Protein AF-A0A833J406-F1 (afdb_monomer_lite)

pLDDT: mean 79.07, std 17.24, range [37.91, 96.94]

Foldseek 3Di:
DDDDPDLQLPPPCSLVVLLVLLVVQLPDLDCSLVVNLVVCVVCVVSHDPVSLVVSLVVLVVSLVVCVVVPPCVPDPRPVVSSVSSVVSNVCSVVDDDPDPVVVVVVVVD

Radius of gyration: 16.79 Å; chains: 1; bounding box: 56×33×38 Å

Secondary structure (DSSP, 8-state):
--------TTSTTHHHHHHHHHHHHHT-SSSHHHHHHHHHHHHGGGS-HHHHHHHHHHHHHHHHHHHHH---TTSTTHHHHHHHHHHHHHHHHH-----HHHHHHTT--

Structure (mmCIF, N/CA/C/O backbone):
data_AF-A0A833J406-F1
#
_entry.id   AF-A0A833J406-F1
#
loop_
_atom_site.group_PDB
_atom_site.id
_atom_site.type_symbol
_atom_site.label_atom_id
_atom_site.label_alt_id
_atom_site.label_comp_id
_atom_site.label_asym_id
_atom_site.label_entity_id
_atom_site.label_seq_id
_atom_site.pdbx_PDB_ins_code
_atom_site.Cartn_x
_atom_site.Cartn_y
_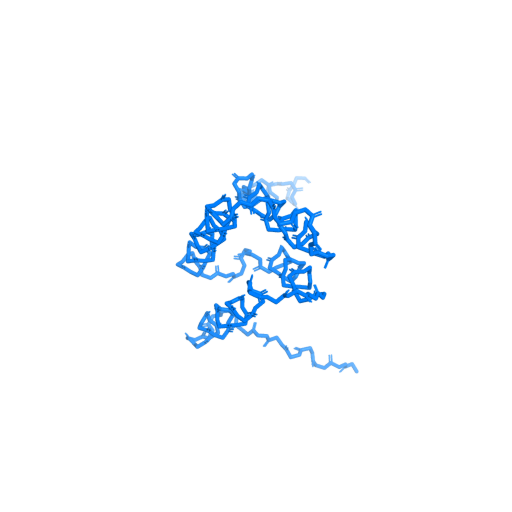atom_site.Cartn_z
_atom_site.occupancy
_atom_site.B_iso_or_equiv
_atom_site.auth_seq_id
_atom_site.auth_comp_id
_atom_site.auth_asym_id
_atom_site.auth_atom_id
_atom_site.pdbx_PDB_model_num
ATOM 1 N N . MET A 1 1 ? -12.327 -24.682 15.047 1.00 37.91 1 MET A N 1
ATOM 2 C CA . MET A 1 1 ? -12.518 -23.396 14.347 1.00 37.91 1 MET A CA 1
ATOM 3 C C . MET A 1 1 ? -11.355 -22.512 14.749 1.00 37.91 1 MET A C 1
ATOM 5 O O . MET A 1 1 ? -11.201 -22.284 15.940 1.00 37.91 1 MET A O 1
ATOM 9 N N . ALA A 1 2 ? -10.459 -22.178 13.821 1.00 40.06 2 ALA A N 1
ATOM 10 C CA . ALA A 1 2 ? -9.263 -21.407 14.148 1.00 40.06 2 ALA A CA 1
ATOM 11 C C . ALA A 1 2 ? -9.665 -19.965 14.472 1.00 40.06 2 ALA A C 1
ATOM 13 O O . ALA A 1 2 ? -10.299 -19.304 13.655 1.00 40.06 2 ALA A O 1
ATOM 14 N N . GLU A 1 3 ? -9.322 -19.512 15.673 1.00 44.88 3 GLU A N 1
ATOM 15 C CA . GLU A 1 3 ? -9.432 -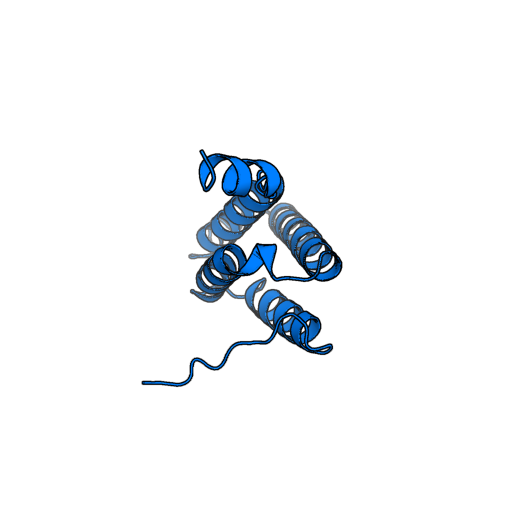18.120 16.089 1.00 44.88 3 GLU A CA 1
ATOM 16 C C . GLU A 1 3 ? -8.538 -17.282 15.170 1.00 44.88 3 GLU A C 1
ATOM 18 O O . GLU A 1 3 ? -7.308 -17.396 15.168 1.00 44.88 3 GLU A O 1
ATOM 23 N N . GLN A 1 4 ? -9.176 -16.522 14.290 1.00 53.34 4 GLN A N 1
ATOM 24 C CA . GLN A 1 4 ? -8.505 -15.694 13.307 1.00 53.34 4 GLN A CA 1
ATOM 25 C C . GLN A 1 4 ? -7.840 -14.551 14.080 1.00 53.34 4 GLN A C 1
ATOM 27 O O . GLN A 1 4 ? -8.512 -13.703 14.657 1.00 53.34 4 GLN A O 1
ATOM 32 N N . ARG A 1 5 ? -6.508 -14.585 14.186 1.00 49.69 5 ARG A N 1
ATOM 33 C CA . ARG A 1 5 ? -5.728 -13.548 14.872 1.00 49.69 5 ARG A CA 1
ATOM 34 C C . ARG A 1 5 ? -5.789 -12.267 14.046 1.00 49.69 5 ARG A C 1
ATOM 36 O O . ARG A 1 5 ? -4.986 -12.073 13.137 1.00 49.69 5 ARG A O 1
ATOM 43 N N . PHE A 1 6 ? -6.784 -11.436 14.331 1.00 58.12 6 PHE A N 1
ATOM 44 C CA . PHE A 1 6 ? -6.938 -10.130 13.714 1.00 58.12 6 PHE A CA 1
ATOM 45 C C . PHE A 1 6 ? -5.866 -9.185 14.253 1.00 58.12 6 PHE A C 1
ATOM 47 O O . PHE A 1 6 ? -5.655 -9.074 15.459 1.00 58.12 6 PHE A O 1
ATOM 54 N N . ILE A 1 7 ? -5.192 -8.492 13.341 1.00 58.34 7 ILE A N 1
ATOM 55 C CA . ILE A 1 7 ? -4.566 -7.219 13.672 1.00 58.34 7 ILE A CA 1
ATOM 56 C C . ILE A 1 7 ? -5.733 -6.281 13.995 1.00 58.34 7 ILE A C 1
ATOM 58 O O . ILE A 1 7 ? -6.508 -5.971 13.095 1.00 58.34 7 ILE A O 1
ATOM 62 N N . ASP A 1 8 ? -5.909 -5.910 15.266 1.00 64.50 8 ASP A N 1
ATOM 63 C CA . ASP A 1 8 ? -6.960 -4.975 15.673 1.00 64.50 8 ASP A CA 1
ATOM 64 C C . ASP A 1 8 ? -6.571 -3.567 15.198 1.00 64.50 8 ASP A C 1
ATOM 66 O O . ASP A 1 8 ? -5.658 -2.970 15.779 1.00 64.50 8 ASP A O 1
ATOM 70 N N . PRO A 1 9 ? -7.226 -3.019 14.160 1.00 55.62 9 PRO A N 1
ATOM 71 C CA . PRO A 1 9 ? -6.897 -1.704 13.618 1.00 55.62 9 PRO A CA 1
ATOM 72 C C . PRO A 1 9 ? -7.099 -0.564 14.628 1.00 55.62 9 PR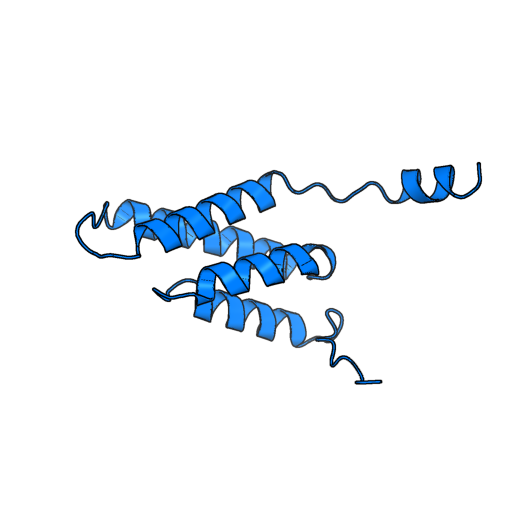O A C 1
ATOM 74 O O . PRO A 1 9 ? -6.591 0.532 14.406 1.00 55.62 9 PRO A O 1
ATOM 77 N N . LEU A 1 10 ? -7.813 -0.810 15.732 1.00 53.38 10 LEU A N 1
ATOM 78 C CA . LEU A 1 10 ? -8.072 0.159 16.795 1.00 53.38 10 LEU A CA 1
ATOM 79 C C . LEU A 1 10 ? -7.000 0.139 17.896 1.00 53.38 10 LEU A C 1
ATOM 81 O O . LEU A 1 10 ? -6.952 1.052 18.724 1.00 53.38 10 LEU A O 1
ATOM 85 N N . CYS A 1 11 ? -6.122 -0.868 17.918 1.00 65.50 11 CYS A N 1
ATOM 86 C CA . CYS A 1 11 ? -5.011 -0.912 18.860 1.00 65.50 11 CYS A CA 1
ATOM 87 C C . CYS A 1 11 ? -3.945 0.123 18.465 1.00 65.50 11 CYS A C 1
ATOM 89 O O . CYS A 1 11 ? -3.541 0.209 17.305 1.00 65.50 11 CYS A O 1
ATOM 91 N N . ARG A 1 12 ? -3.470 0.910 19.441 1.00 61.34 12 ARG A N 1
ATOM 92 C CA . ARG A 1 12 ? -2.609 2.093 19.231 1.00 61.34 12 ARG A CA 1
ATOM 93 C C . ARG A 1 12 ? -1.366 1.820 18.375 1.00 61.34 12 ARG A C 1
ATOM 95 O O . ARG A 1 12 ? -0.935 2.698 17.633 1.00 61.34 12 ARG A O 1
ATOM 102 N N . ASP A 1 13 ? -0.821 0.611 18.465 1.00 67.94 13 ASP A N 1
ATOM 103 C CA . ASP A 1 13 ? 0.442 0.239 17.823 1.00 67.94 13 ASP A CA 1
ATOM 104 C C . ASP A 1 13 ? 0.241 -0.436 16.455 1.00 67.94 13 ASP A C 1
ATOM 106 O O . ASP A 1 13 ? 1.191 -0.623 15.692 1.00 67.94 13 ASP A O 1
ATOM 110 N N . THR A 1 14 ? -1.003 -0.765 16.100 1.00 78.25 14 THR A N 1
ATOM 111 C CA . THR A 1 14 ? -1.342 -1.447 14.850 1.00 78.25 14 THR A CA 1
ATOM 112 C C . THR A 1 14 ? -0.989 -0.618 13.620 1.00 78.25 14 THR A C 1
ATOM 114 O O . THR A 1 14 ? -0.375 -1.141 12.688 1.00 78.25 14 THR A O 1
ATOM 117 N N . GLY A 1 15 ? -1.317 0.677 13.624 1.00 81.31 15 GLY A N 1
ATOM 118 C CA . GLY A 1 15 ? -0.986 1.581 12.520 1.00 81.31 15 GLY A CA 1
ATOM 119 C C . GLY A 1 15 ? 0.517 1.628 12.247 1.00 81.31 15 GLY A C 1
ATOM 120 O O . GLY A 1 15 ? 0.959 1.487 11.106 1.00 81.31 15 GLY A O 1
ATOM 121 N N . PHE A 1 16 ? 1.323 1.687 13.314 1.00 86.88 16 PHE A N 1
ATOM 122 C CA . PHE A 1 16 ? 2.780 1.640 13.208 1.00 86.88 16 PHE A CA 1
ATOM 123 C C . PHE A 1 16 ? 3.268 0.334 12.572 1.00 86.88 16 PHE A C 1
ATOM 125 O O . PHE A 1 16 ? 4.086 0.375 11.653 1.00 86.88 16 PHE A O 1
ATOM 132 N N . MET A 1 17 ? 2.754 -0.816 13.017 1.00 89.94 17 MET A N 1
ATOM 133 C CA . MET A 1 17 ? 3.150 -2.118 12.470 1.00 89.94 17 MET A CA 1
ATOM 134 C C . MET A 1 17 ? 2.794 -2.257 10.987 1.00 89.94 17 MET A C 1
ATOM 136 O O . MET A 1 17 ? 3.590 -2.784 10.210 1.00 89.94 17 MET A O 1
ATOM 140 N N . ILE A 1 18 ? 1.635 -1.740 10.578 1.00 91.06 18 ILE A N 1
ATOM 141 C CA . ILE A 1 18 ? 1.191 -1.756 9.180 1.00 91.06 18 ILE A CA 1
ATOM 142 C C . ILE A 1 18 ? 2.082 -0.855 8.325 1.00 91.06 18 ILE A C 1
ATOM 144 O O . ILE A 1 18 ? 2.574 -1.296 7.287 1.00 91.06 18 ILE A O 1
ATOM 148 N N . VAL A 1 19 ? 2.353 0.375 8.769 1.00 92.94 19 VAL A N 1
ATOM 149 C CA . VAL A 1 19 ? 3.245 1.302 8.053 1.00 92.94 19 VAL A CA 1
ATOM 150 C C . VAL A 1 19 ? 4.670 0.744 7.973 1.00 92.94 19 VAL A C 1
ATOM 152 O O . VAL A 1 19 ? 5.314 0.854 6.931 1.00 92.94 19 VAL A O 1
ATOM 155 N N . ALA A 1 20 ? 5.167 0.097 9.029 1.00 92.75 20 ALA A N 1
ATOM 156 C CA . ALA A 1 20 ? 6.475 -0.553 9.023 1.00 92.75 20 ALA A CA 1
ATOM 157 C C . ALA A 1 20 ? 6.536 -1.716 8.017 1.00 92.75 20 ALA A C 1
ATOM 159 O O . ALA A 1 20 ? 7.479 -1.797 7.228 1.00 92.75 20 ALA A O 1
ATOM 160 N N . ALA A 1 21 ? 5.518 -2.582 7.995 1.00 93.38 21 ALA A N 1
ATOM 161 C CA . ALA A 1 21 ? 5.419 -3.675 7.029 1.00 93.38 21 ALA A CA 1
ATOM 162 C C . ALA A 1 21 ? 5.306 -3.158 5.585 1.00 93.38 21 ALA A C 1
ATOM 164 O O . ALA A 1 21 ? 5.967 -3.678 4.687 1.00 93.38 21 ALA A O 1
ATOM 165 N N . PHE A 1 22 ? 4.527 -2.098 5.365 1.00 95.62 22 PHE A N 1
ATOM 166 C CA . PHE A 1 22 ? 4.431 -1.415 4.078 1.00 95.62 22 PHE A CA 1
ATOM 167 C C . PHE A 1 22 ? 5.795 -0.879 3.613 1.00 95.62 22 PHE A C 1
ATOM 169 O O . PHE A 1 22 ? 6.238 -1.206 2.512 1.00 95.62 22 PHE A O 1
ATOM 176 N N . ARG A 1 23 ? 6.512 -0.138 4.467 1.00 95.00 23 ARG A N 1
ATOM 177 C CA . ARG A 1 23 ? 7.852 0.392 4.154 1.00 95.00 23 ARG A CA 1
ATOM 178 C C . ARG A 1 23 ? 8.868 -0.707 3.879 1.00 95.00 23 ARG A C 1
ATOM 180 O O . ARG A 1 23 ? 9.737 -0.539 3.031 1.00 95.00 23 ARG A O 1
ATOM 187 N N . TYR A 1 24 ? 8.752 -1.843 4.560 1.00 92.88 24 TYR A N 1
ATOM 188 C CA . TYR A 1 24 ? 9.556 -3.015 4.236 1.00 92.88 24 TYR A CA 1
ATOM 189 C C . TYR A 1 24 ? 9.283 -3.520 2.810 1.00 92.88 24 TYR A C 1
ATOM 191 O O . TYR A 1 24 ? 10.219 -3.926 2.127 1.00 92.88 24 TYR A O 1
ATOM 199 N N . CYS A 1 25 ? 8.033 -3.485 2.341 1.00 94.31 25 CYS A N 1
ATOM 200 C CA . CYS A 1 25 ? 7.661 -3.967 1.009 1.00 94.31 25 CYS A CA 1
ATOM 201 C C . CYS A 1 25 ? 8.062 -3.009 -0.121 1.00 94.31 25 CYS A C 1
ATOM 203 O O . CYS A 1 25 ? 8.367 -3.479 -1.213 1.00 94.31 25 CYS A O 1
ATOM 205 N N . ILE A 1 26 ? 8.085 -1.694 0.126 1.00 88.94 26 ILE A N 1
ATOM 206 C CA . ILE A 1 26 ? 8.260 -0.672 -0.922 1.00 88.94 26 ILE A CA 1
ATOM 207 C C . ILE A 1 26 ? 9.583 -0.802 -1.699 1.00 88.94 26 ILE A C 1
ATOM 209 O O . ILE A 1 26 ? 9.622 -0.538 -2.889 1.00 88.94 26 ILE A O 1
ATOM 213 N N . GLY A 1 27 ? 10.657 -1.273 -1.059 1.00 79.81 27 GLY A N 1
ATOM 214 C CA . GLY A 1 27 ? 11.988 -1.402 -1.671 1.00 79.81 27 GLY A CA 1
ATOM 215 C C . GLY A 1 27 ? 12.394 -2.832 -2.041 1.00 79.81 27 GLY A C 1
ATOM 216 O O . GLY A 1 27 ? 13.587 -3.114 -2.151 1.00 79.81 27 GLY A O 1
ATOM 217 N N . ARG A 1 28 ? 11.448 -3.776 -2.125 1.00 80.69 28 ARG A N 1
ATOM 218 C CA . ARG A 1 28 ? 11.755 -5.206 -2.299 1.00 80.69 28 ARG A CA 1
ATOM 219 C C . ARG A 1 28 ? 11.384 -5.708 -3.689 1.00 80.69 28 ARG A C 1
ATOM 221 O O . ARG A 1 28 ? 10.208 -5.905 -3.962 1.00 80.69 28 ARG A O 1
ATOM 228 N N . HIS A 1 29 ? 12.395 -6.084 -4.471 1.00 76.31 29 HIS A N 1
ATOM 229 C CA . HIS A 1 29 ? 12.230 -6.764 -5.762 1.00 76.31 29 HIS A CA 1
ATOM 230 C C . HIS A 1 29 ? 11.853 -8.238 -5.601 1.00 76.31 29 HIS A C 1
ATOM 232 O O . HIS A 1 29 ? 12.709 -9.122 -5.621 1.00 76.31 29 HIS A O 1
ATOM 238 N N . SER A 1 30 ? 10.575 -8.504 -5.321 1.00 81.31 30 SER A N 1
ATOM 239 C CA . SER A 1 30 ? 10.050 -9.845 -5.025 1.00 81.31 30 SER A CA 1
ATOM 240 C C . SER A 1 30 ? 8.513 -9.878 -5.101 1.00 81.31 30 SER A C 1
ATOM 242 O O . SER A 1 30 ? 7.888 -8.967 -5.619 1.00 81.31 30 SER A O 1
ATOM 244 N N . TYR A 1 31 ? 7.870 -10.902 -4.530 1.00 85.94 31 TYR A N 1
ATOM 245 C CA . TYR A 1 31 ? 6.408 -10.967 -4.391 1.00 85.94 31 TYR A CA 1
ATOM 24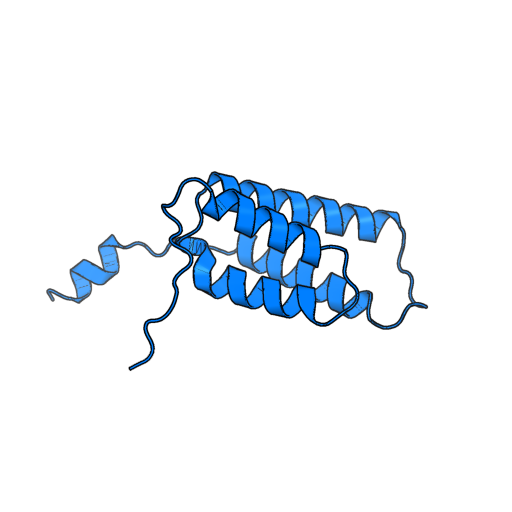6 C C . TYR A 1 31 ? 5.836 -10.038 -3.295 1.00 85.94 31 TYR A C 1
ATOM 248 O O . TYR A 1 31 ? 4.616 -9.907 -3.174 1.00 85.94 31 TYR A O 1
ATOM 256 N N . ALA A 1 32 ? 6.689 -9.410 -2.472 1.00 91.25 32 ALA A N 1
ATOM 257 C CA . ALA A 1 32 ? 6.264 -8.609 -1.321 1.00 91.25 32 ALA A CA 1
ATOM 258 C C . ALA A 1 32 ? 5.364 -7.402 -1.678 1.00 91.25 32 ALA A C 1
ATOM 260 O O . ALA A 1 32 ? 4.351 -7.231 -0.995 1.00 91.25 32 ALA A O 1
ATOM 261 N N . PRO A 1 33 ? 5.633 -6.608 -2.738 1.00 92.75 33 PRO A N 1
ATOM 262 C CA . PRO A 1 33 ? 4.748 -5.514 -3.149 1.00 92.75 33 PRO A CA 1
ATOM 263 C C . PRO A 1 33 ? 3.328 -5.978 -3.481 1.00 92.75 33 PRO A C 1
ATOM 265 O O . PRO A 1 33 ? 2.361 -5.368 -3.028 1.00 92.75 33 PRO A O 1
ATOM 268 N N . SER A 1 34 ? 3.195 -7.089 -4.214 1.00 91.94 34 SER A N 1
ATOM 269 C CA . SER A 1 34 ? 1.886 -7.641 -4.590 1.00 91.94 34 SER A CA 1
ATOM 270 C C . SER A 1 34 ? 1.095 -8.077 -3.357 1.00 91.94 34 SER A C 1
ATOM 272 O O . SER A 1 34 ? -0.040 -7.643 -3.170 1.00 91.94 34 SER A O 1
ATOM 274 N N . LEU A 1 35 ? 1.729 -8.843 -2.460 1.00 93.50 35 LEU A N 1
ATOM 275 C CA . LEU A 1 35 ? 1.110 -9.287 -1.208 1.00 93.50 35 LEU A CA 1
ATOM 276 C C . LEU A 1 35 ? 0.668 -8.104 -0.332 1.00 93.50 35 LEU A C 1
ATOM 278 O O . LEU A 1 35 ? -0.421 -8.120 0.241 1.00 93.50 35 LEU A O 1
ATOM 282 N N . CYS A 1 36 ? 1.511 -7.074 -0.237 1.00 95.00 36 CYS A N 1
ATOM 283 C CA . CYS A 1 36 ? 1.210 -5.862 0.513 1.00 95.00 36 CYS A CA 1
ATOM 284 C C . CYS A 1 36 ? 0.008 -5.123 -0.082 1.00 95.00 36 CYS A C 1
ATOM 286 O O . CYS A 1 36 ? -0.919 -4.785 0.651 1.00 95.00 36 CYS A O 1
ATOM 288 N N . CYS A 1 37 ? -0.017 -4.923 -1.402 1.00 95.44 37 CYS A N 1
ATOM 289 C CA . CYS A 1 37 ? -1.124 -4.255 -2.082 1.00 95.44 37 CYS A CA 1
ATOM 290 C C . CYS A 1 37 ? -2.446 -5.004 -1.891 1.00 95.44 37 CYS A C 1
ATOM 292 O O . CYS A 1 37 ? -3.459 -4.379 -1.585 1.00 95.44 37 CYS A O 1
ATOM 294 N N . ASP A 1 38 ? -2.448 -6.330 -2.021 1.00 94.69 38 ASP A N 1
ATOM 295 C CA . ASP A 1 38 ? -3.659 -7.135 -1.841 1.00 94.69 38 ASP A CA 1
ATOM 296 C C . ASP A 1 38 ? -4.183 -7.056 -0.405 1.00 94.69 38 ASP A C 1
ATOM 298 O O . ASP A 1 38 ? -5.380 -6.845 -0.185 1.00 94.69 38 ASP A O 1
ATOM 302 N N . TRP A 1 39 ? -3.284 -7.133 0.582 1.00 93.50 39 TRP A N 1
ATOM 303 C CA . TRP A 1 39 ? -3.661 -6.962 1.982 1.00 93.50 39 TRP A CA 1
ATOM 304 C C . TRP A 1 39 ? -4.217 -5.560 2.248 1.00 93.50 39 TRP A C 1
ATOM 306 O O . TRP A 1 39 ? -5.281 -5.428 2.856 1.00 93.50 39 TRP A O 1
ATOM 316 N N . LEU A 1 40 ? -3.544 -4.517 1.752 1.00 94.00 40 LEU A N 1
ATOM 317 C CA . LEU A 1 40 ? -3.977 -3.132 1.916 1.00 94.00 40 LEU A CA 1
ATOM 318 C C . LEU A 1 40 ? -5.349 -2.898 1.287 1.00 94.00 40 LEU A C 1
ATOM 320 O O . LEU A 1 40 ? -6.196 -2.315 1.951 1.00 94.00 40 LEU A O 1
ATOM 324 N N . ARG A 1 41 ? -5.621 -3.393 0.072 1.00 94.19 41 ARG A N 1
ATOM 325 C CA . ARG A 1 41 ? -6.948 -3.265 -0.563 1.00 94.19 41 ARG A CA 1
ATOM 326 C C . ARG A 1 41 ? -8.053 -3.911 0.270 1.00 94.19 41 ARG A C 1
ATOM 328 O O . ARG A 1 41 ? -9.118 -3.317 0.421 1.00 94.19 41 ARG A O 1
ATOM 335 N N . GLY A 1 42 ? -7.794 -5.088 0.842 1.00 91.12 42 GLY A N 1
ATOM 336 C CA . GLY A 1 42 ? -8.759 -5.797 1.688 1.00 91.12 42 GLY A CA 1
ATOM 337 C C . GLY A 1 42 ? -9.066 -5.097 3.017 1.00 91.12 42 GLY A C 1
ATOM 338 O O . GLY A 1 42 ? -10.164 -5.249 3.545 1.00 91.12 42 GLY A O 1
ATOM 339 N N . HIS A 1 43 ? -8.126 -4.305 3.544 1.00 90.19 43 HIS A N 1
ATOM 340 C CA . HIS A 1 43 ? -8.220 -3.712 4.886 1.00 90.19 43 HIS A CA 1
ATOM 341 C C . HIS A 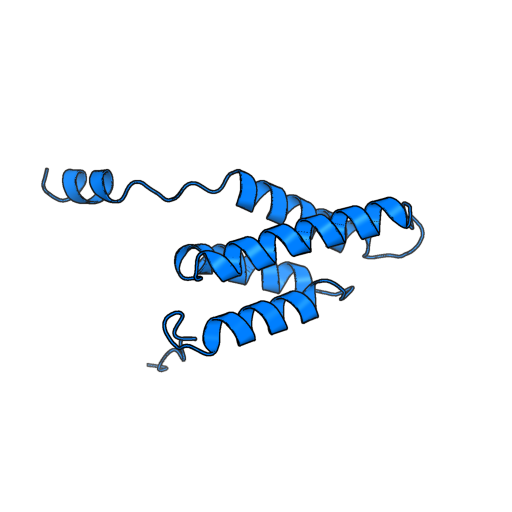1 43 ? -8.225 -2.178 4.889 1.00 90.19 43 HIS A C 1
ATOM 343 O O . HIS A 1 43 ? -8.306 -1.574 5.954 1.00 90.19 43 HIS A O 1
ATOM 349 N N . TRP A 1 44 ? -8.178 -1.525 3.726 1.00 90.75 44 TRP A N 1
ATOM 350 C CA . TRP A 1 44 ? -7.967 -0.078 3.596 1.00 90.75 44 TRP A CA 1
ATOM 351 C C . TRP A 1 44 ? -8.932 0.762 4.438 1.00 90.75 44 TRP A C 1
ATOM 353 O O . TRP A 1 44 ? -8.528 1.721 5.096 1.00 90.75 44 TRP A O 1
ATOM 363 N N . ARG A 1 45 ? -10.210 0.364 4.474 1.00 87.56 45 ARG A N 1
ATOM 364 C CA . ARG A 1 45 ? -11.264 1.033 5.260 1.00 87.56 45 ARG A CA 1
ATOM 365 C C . ARG A 1 45 ? -11.022 0.985 6.762 1.00 87.56 45 ARG A C 1
ATOM 367 O O . ARG A 1 45 ? -11.441 1.893 7.467 1.00 87.56 45 ARG A O 1
ATOM 374 N N . LEU A 1 46 ? -10.372 -0.074 7.231 1.00 84.25 46 LEU A N 1
ATOM 375 C CA . LEU A 1 46 ? -10.107 -0.306 8.643 1.00 84.25 46 LEU A CA 1
ATOM 376 C C . LEU A 1 46 ? -8.906 0.503 9.136 1.00 84.25 46 LEU A C 1
ATOM 378 O O . LEU A 1 46 ? -8.801 0.763 10.327 1.00 84.25 46 LEU A O 1
ATOM 382 N N . LEU A 1 47 ? -8.006 0.905 8.236 1.00 85.38 47 LEU A N 1
ATOM 383 C CA . LEU A 1 47 ? -6.841 1.707 8.595 1.00 85.38 47 LEU A CA 1
ATOM 384 C C . LEU A 1 47 ? -7.259 3.092 9.088 1.00 85.38 47 LEU A C 1
ATOM 386 O O . LEU A 1 47 ? -8.211 3.684 8.577 1.00 85.38 47 LEU A O 1
ATOM 390 N N . ALA A 1 48 ? -6.501 3.653 10.027 1.00 85.44 48 ALA A N 1
ATOM 391 C CA . ALA A 1 48 ? -6.680 5.045 10.399 1.00 85.44 48 ALA A CA 1
ATOM 392 C C . ALA A 1 48 ? -6.389 5.957 9.197 1.00 85.44 48 ALA A C 1
ATOM 394 O O . ALA A 1 48 ? -5.494 5.703 8.386 1.00 85.44 48 ALA A O 1
ATOM 395 N N . GLU A 1 49 ? -7.114 7.070 9.105 1.00 86.94 49 GLU A N 1
ATOM 396 C CA . GLU A 1 49 ? -6.953 8.033 8.012 1.00 86.94 49 GLU A CA 1
ATOM 397 C C . GLU A 1 49 ? -5.511 8.558 7.901 1.00 86.94 49 GLU A C 1
ATOM 399 O O . GLU A 1 49 ? -4.984 8.744 6.804 1.00 86.94 49 GLU A O 1
ATOM 404 N N . GLN A 1 50 ? -4.835 8.747 9.036 1.00 87.50 50 GLN A N 1
ATOM 405 C CA . GLN A 1 50 ? -3.435 9.165 9.064 1.00 87.50 50 GLN A CA 1
ATOM 406 C C . GLN A 1 50 ? -2.491 8.123 8.442 1.00 87.50 50 GLN A C 1
ATOM 408 O O . GLN A 1 50 ? -1.553 8.498 7.730 1.00 87.50 50 GLN A O 1
ATOM 413 N N . ASP A 1 51 ? -2.743 6.834 8.664 1.00 90.94 51 ASP A N 1
ATOM 414 C CA . ASP A 1 51 ? -1.928 5.754 8.103 1.00 90.94 51 ASP A CA 1
ATOM 415 C C . ASP A 1 51 ? -2.162 5.637 6.599 1.00 90.94 51 ASP A C 1
ATOM 417 O O . ASP A 1 51 ? -1.198 5.591 5.835 1.00 90.94 51 ASP A O 1
ATOM 421 N N . ARG A 1 52 ? -3.424 5.717 6.148 1.00 93.31 52 ARG A N 1
ATOM 422 C CA . ARG A 1 52 ? -3.760 5.778 4.714 1.00 93.31 52 ARG A CA 1
ATOM 423 C C . ARG A 1 52 ? -3.050 6.928 4.010 1.00 93.31 52 ARG A C 1
ATOM 425 O O . ARG A 1 52 ? -2.445 6.723 2.959 1.00 93.31 52 ARG A O 1
ATOM 432 N N . ARG A 1 53 ? -3.077 8.131 4.599 1.00 93.06 53 ARG A N 1
ATOM 433 C CA . ARG A 1 53 ? -2.370 9.310 4.065 1.00 93.06 53 ARG A CA 1
ATOM 434 C C . ARG A 1 53 ? -0.865 9.095 4.000 1.00 93.06 53 ARG A C 1
ATOM 436 O O . ARG A 1 53 ? -0.241 9.483 3.015 1.00 93.06 53 ARG A O 1
ATOM 443 N N . THR A 1 54 ? -0.290 8.486 5.035 1.00 94.56 54 THR A N 1
ATOM 444 C CA . THR A 1 54 ? 1.145 8.183 5.093 1.00 94.56 54 THR A CA 1
ATOM 445 C C . THR A 1 54 ? 1.537 7.213 3.983 1.00 94.56 54 THR A C 1
ATOM 447 O O . THR A 1 54 ? 2.449 7.518 3.218 1.00 94.56 54 THR A O 1
ATOM 450 N N . ILE A 1 55 ? 0.804 6.106 3.845 1.00 95.69 55 ILE A N 1
ATOM 451 C CA . ILE A 1 55 ? 1.027 5.092 2.810 1.00 95.69 55 ILE A CA 1
ATOM 452 C C . ILE A 1 55 ? 0.884 5.706 1.414 1.00 95.69 55 ILE A C 1
ATOM 454 O O . ILE A 1 55 ? 1.786 5.573 0.595 1.00 95.69 55 ILE A O 1
ATOM 458 N N . HIS A 1 56 ? -0.206 6.435 1.151 1.00 96.00 56 HIS A N 1
ATOM 459 C CA . HIS A 1 56 ? -0.447 7.058 -0.153 1.00 96.00 56 HIS A 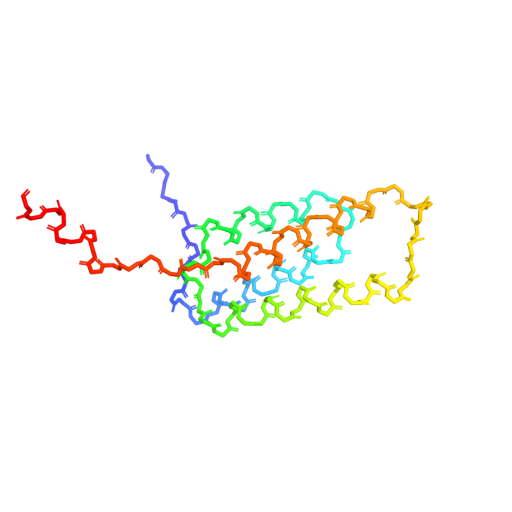CA 1
ATOM 460 C C . HIS A 1 56 ? 0.678 8.022 -0.551 1.00 96.00 56 HIS A C 1
ATOM 462 O O . HIS A 1 56 ? 1.193 7.957 -1.666 1.00 96.00 56 HIS A O 1
ATOM 468 N N . ARG A 1 57 ? 1.103 8.883 0.381 1.00 96.25 57 ARG A N 1
ATOM 469 C CA . ARG A 1 57 ? 2.209 9.818 0.156 1.00 96.25 57 ARG A CA 1
ATOM 470 C C . ARG A 1 57 ? 3.516 9.088 -0.156 1.00 96.25 57 ARG A C 1
ATOM 472 O O . ARG A 1 57 ? 4.234 9.502 -1.058 1.00 96.25 57 ARG A O 1
ATOM 479 N N . GLU A 1 58 ? 3.836 8.035 0.590 1.00 96.94 58 GLU A N 1
ATOM 480 C CA . GLU A 1 58 ? 5.088 7.291 0.413 1.00 96.94 58 GLU A CA 1
ATOM 481 C C . GLU A 1 58 ? 5.109 6.462 -0.875 1.00 96.94 58 GLU A C 1
ATOM 483 O O . GLU A 1 58 ? 6.161 6.378 -1.503 1.00 96.94 58 GLU A O 1
ATOM 488 N N . ILE A 1 59 ? 3.962 5.939 -1.328 1.00 96.00 59 ILE A N 1
ATOM 489 C CA . ILE A 1 59 ? 3.840 5.342 -2.669 1.00 96.00 59 ILE A CA 1
ATOM 490 C C . ILE A 1 59 ? 4.187 6.381 -3.741 1.00 96.00 59 ILE A C 1
ATOM 492 O O . ILE A 1 59 ? 4.998 6.096 -4.618 1.00 96.00 59 ILE A O 1
ATOM 496 N N . GLY A 1 60 ? 3.628 7.594 -3.652 1.00 94.69 60 GLY A N 1
ATOM 497 C CA . GLY A 1 60 ? 3.938 8.674 -4.596 1.00 94.69 60 GLY A CA 1
ATOM 498 C C . GLY A 1 60 ? 5.427 9.029 -4.615 1.00 94.69 60 GLY A C 1
ATOM 499 O O . GLY A 1 60 ? 6.039 9.056 -5.676 1.00 94.69 60 GLY A O 1
ATOM 500 N N . MET A 1 61 ? 6.035 9.204 -3.437 1.00 94.56 61 MET A N 1
ATOM 501 C CA . MET A 1 61 ? 7.476 9.471 -3.317 1.00 94.56 61 MET A CA 1
ATOM 502 C C . MET A 1 61 ? 8.329 8.355 -3.931 1.00 94.56 61 MET A C 1
ATOM 504 O O . MET A 1 61 ? 9.305 8.643 -4.618 1.00 94.56 61 MET A O 1
ATOM 508 N N . HIS A 1 62 ? 7.953 7.093 -3.714 1.00 92.56 62 HIS A N 1
ATOM 509 C CA . HIS A 1 62 ? 8.663 5.950 -4.277 1.00 92.56 62 HIS A CA 1
ATOM 510 C C . HIS A 1 62 ? 8.562 5.895 -5.803 1.00 92.56 62 HIS A C 1
ATOM 512 O O . HIS A 1 62 ? 9.568 5.671 -6.470 1.00 92.56 62 HIS A O 1
ATOM 518 N N . LEU A 1 63 ? 7.378 6.145 -6.367 1.00 91.00 63 LEU A N 1
ATOM 519 C CA . LEU A 1 63 ? 7.203 6.235 -7.817 1.00 91.00 63 LEU A CA 1
ATOM 520 C C . LEU A 1 63 ? 8.023 7.393 -8.402 1.00 91.00 63 LEU A C 1
ATOM 522 O O . LEU A 1 63 ? 8.707 7.207 -9.404 1.00 91.00 63 LEU A O 1
ATOM 526 N N . ASP A 1 64 ? 8.041 8.558 -7.750 1.00 91.25 64 ASP A N 1
ATOM 527 C CA . ASP A 1 64 ? 8.884 9.688 -8.158 1.00 91.25 64 ASP A CA 1
ATOM 528 C C . ASP A 1 64 ? 10.384 9.358 -8.090 1.00 91.25 64 ASP A C 1
ATOM 530 O O . ASP A 1 64 ? 11.154 9.784 -8.954 1.00 91.25 64 ASP A O 1
ATOM 534 N N . ASP A 1 65 ? 10.817 8.610 -7.069 1.00 88.69 65 ASP A N 1
ATOM 535 C CA . ASP A 1 65 ? 12.192 8.114 -6.949 1.00 88.69 65 ASP A CA 1
ATOM 536 C C . ASP A 1 65 ? 12.538 7.149 -8.090 1.00 88.69 65 ASP A C 1
ATOM 538 O O . ASP A 1 65 ? 13.599 7.296 -8.700 1.00 88.69 65 ASP A O 1
ATOM 542 N N . LEU A 1 66 ? 11.645 6.205 -8.410 1.00 83.38 66 LEU A N 1
ATOM 543 C CA . LEU A 1 66 ? 11.807 5.275 -9.530 1.00 83.38 66 LEU A CA 1
ATOM 544 C C . LEU A 1 66 ? 11.890 6.022 -10.867 1.00 83.38 66 LEU A C 1
ATOM 546 O O . LEU A 1 66 ? 12.778 5.743 -11.668 1.00 83.38 66 LEU A O 1
ATOM 550 N N . HIS A 1 67 ? 11.033 7.023 -11.090 1.00 82.88 67 HIS A N 1
ATOM 551 C CA . HIS A 1 67 ? 11.085 7.858 -12.292 1.00 82.88 67 HIS A CA 1
ATOM 552 C C . HIS A 1 67 ? 12.397 8.646 -12.399 1.00 82.88 67 HIS A C 1
ATOM 554 O O . HIS A 1 67 ? 12.981 8.727 -13.481 1.00 82.88 67 HIS A O 1
ATOM 560 N N . ARG A 1 68 ? 12.893 9.214 -11.288 1.00 84.00 68 ARG A N 1
ATOM 561 C CA . ARG A 1 68 ? 14.160 9.968 -11.259 1.00 84.00 68 ARG A CA 1
ATOM 562 C C . ARG A 1 68 ? 15.390 9.104 -11.510 1.00 84.00 68 ARG A C 1
ATOM 564 O O . ARG A 1 68 ? 16.364 9.605 -12.064 1.00 84.00 68 ARG A O 1
ATOM 571 N N . GLN A 1 69 ? 15.363 7.840 -11.098 1.00 78.31 69 GLN A N 1
ATOM 572 C CA . GLN A 1 69 ? 16.459 6.897 -11.340 1.00 78.31 69 GLN A CA 1
ATOM 573 C C . GLN A 1 69 ? 16.551 6.466 -12.817 1.00 78.31 69 GLN A C 1
ATOM 575 O O . GLN A 1 69 ? 17.574 5.915 -13.222 1.00 78.31 69 GLN A O 1
ATOM 580 N N . GLY A 1 70 ? 15.544 6.805 -13.633 1.00 66.06 70 GLY A N 1
ATOM 581 C CA . GLY A 1 70 ? 15.441 6.397 -15.031 1.00 66.06 70 GLY A CA 1
ATOM 582 C C . GLY A 1 70 ? 14.949 4.958 -15.156 1.00 66.06 70 GLY A C 1
ATOM 583 O O . GLY A 1 70 ? 14.948 4.211 -14.184 1.00 66.06 70 GLY A O 1
ATOM 584 N N . ASP A 1 71 ? 14.509 4.570 -16.354 1.00 59.97 71 ASP A N 1
ATOM 585 C CA . ASP A 1 71 ? 14.063 3.203 -16.623 1.00 59.97 71 ASP A CA 1
ATOM 586 C C . ASP A 1 71 ? 15.284 2.270 -16.609 1.00 59.97 71 ASP A C 1
ATOM 588 O O . ASP A 1 71 ? 16.101 2.324 -17.537 1.00 59.97 71 ASP A O 1
ATOM 592 N N . PRO A 1 72 ? 15.476 1.410 -15.593 1.00 54.50 72 PRO A N 1
ATOM 593 C CA . PRO A 1 72 ? 16.502 0.397 -15.657 1.00 54.50 72 PRO A CA 1
ATOM 594 C C . PRO A 1 72 ? 15.888 -0.745 -16.455 1.00 54.50 72 PRO A C 1
ATOM 596 O O . PRO A 1 72 ? 15.620 -1.815 -15.910 1.00 54.50 72 PRO A O 1
ATOM 599 N N . GLY A 1 73 ? 15.680 -0.528 -17.759 1.00 54.28 73 GLY A N 1
ATOM 600 C CA . GLY A 1 73 ? 15.196 -1.525 -18.726 1.00 54.28 73 GLY A CA 1
ATOM 601 C C . GLY A 1 73 ? 16.126 -2.743 -18.878 1.00 54.28 73 GLY A C 1
ATOM 602 O O . GLY A 1 73 ? 16.108 -3.444 -19.884 1.00 54.28 73 GLY A O 1
ATOM 603 N N . THR A 1 74 ? 16.988 -2.970 -17.890 1.00 53.31 74 THR A N 1
ATOM 604 C CA . THR A 1 74 ? 18.029 -3.980 -17.774 1.00 53.31 74 THR A CA 1
ATOM 605 C C . THR A 1 74 ? 17.936 -4.793 -16.478 1.00 53.31 74 THR A C 1
ATOM 607 O O . THR A 1 74 ? 18.654 -5.788 -16.380 1.00 53.31 74 THR A O 1
ATOM 610 N N . ILE A 1 75 ? 17.068 -4.452 -15.506 1.00 57.97 75 ILE A N 1
ATOM 611 C CA . ILE A 1 75 ? 16.894 -5.236 -14.266 1.00 57.97 75 ILE A CA 1
ATOM 612 C C . ILE A 1 75 ? 15.540 -5.972 -14.282 1.00 57.97 75 ILE A C 1
ATOM 614 O O . ILE A 1 75 ? 14.494 -5.354 -14.075 1.00 57.97 75 ILE A O 1
ATOM 618 N N . PRO A 1 76 ? 15.525 -7.304 -14.487 1.00 61.97 76 PRO A N 1
ATOM 619 C CA . PRO A 1 76 ? 14.297 -8.095 -14.473 1.00 61.97 76 PRO A CA 1
ATOM 620 C C . PRO A 1 76 ? 13.515 -7.933 -13.159 1.00 61.97 76 PRO A C 1
ATOM 622 O O . PRO A 1 76 ? 14.072 -8.102 -12.077 1.00 61.97 76 PRO A O 1
ATOM 625 N N . GLY A 1 77 ? 12.215 -7.636 -13.253 1.00 62.69 77 GLY A N 1
ATOM 626 C CA . GLY A 1 77 ? 11.300 -7.532 -12.105 1.00 62.69 77 GLY A CA 1
ATOM 627 C C . GLY A 1 77 ? 11.022 -6.110 -11.606 1.00 62.69 77 GLY A C 1
ATOM 628 O O . GLY A 1 77 ? 9.962 -5.890 -11.027 1.00 62.69 77 GLY A O 1
ATOM 629 N N . TRP A 1 78 ? 11.877 -5.128 -11.909 1.00 67.88 78 TRP A N 1
ATOM 630 C CA . TRP A 1 78 ? 11.640 -3.721 -11.539 1.00 67.88 78 TRP A CA 1
ATOM 631 C C . TRP A 1 78 ? 10.364 -3.148 -12.159 1.00 67.88 78 TRP A C 1
ATOM 633 O O . TRP A 1 78 ? 9.587 -2.477 -11.481 1.00 67.88 78 TRP A O 1
ATOM 643 N N . ASP A 1 79 ? 10.106 -3.475 -13.427 1.00 75.88 79 ASP A N 1
ATOM 644 C CA . ASP A 1 79 ? 8.890 -3.046 -14.119 1.00 75.88 79 ASP A CA 1
ATOM 645 C C . ASP A 1 79 ? 7.625 -3.597 -13.460 1.00 75.88 79 ASP A C 1
ATOM 647 O O . ASP A 1 79 ? 6.581 -2.946 -13.487 1.00 75.88 79 ASP A O 1
ATOM 651 N N . ILE A 1 80 ? 7.701 -4.796 -12.875 1.00 82.12 80 ILE A N 1
ATOM 652 C CA . ILE A 1 80 ? 6.563 -5.447 -12.219 1.00 82.12 80 ILE A CA 1
ATOM 653 C C . ILE A 1 80 ? 6.253 -4.743 -10.897 1.00 82.12 80 ILE A C 1
ATOM 655 O O . ILE A 1 80 ? 5.082 -4.486 -10.603 1.00 82.12 80 ILE A O 1
ATOM 659 N N . ASP A 1 81 ? 7.279 -4.396 -10.118 1.00 85.19 81 ASP A N 1
ATOM 660 C CA . ASP A 1 81 ? 7.104 -3.660 -8.864 1.00 85.19 81 ASP A CA 1
ATOM 661 C C . ASP A 1 81 ? 6.552 -2.256 -9.124 1.00 85.19 81 ASP A C 1
ATOM 663 O O . ASP A 1 81 ? 5.564 -1.866 -8.499 1.00 85.19 81 ASP A O 1
ATOM 667 N N . ARG A 1 82 ? 7.120 -1.537 -10.106 1.00 86.94 82 ARG A N 1
ATOM 668 C CA . ARG A 1 82 ? 6.638 -0.214 -10.535 1.00 86.94 82 ARG A CA 1
ATOM 669 C C . ARG A 1 82 ? 5.156 -0.268 -10.908 1.00 86.94 82 ARG A C 1
ATOM 671 O O . ARG A 1 82 ? 4.348 0.410 -10.280 1.00 86.94 82 ARG A O 1
ATOM 678 N N . GLN A 1 83 ? 4.779 -1.163 -11.824 1.00 89.94 83 GLN A N 1
ATOM 679 C CA . GLN A 1 83 ? 3.380 -1.355 -12.239 1.00 89.94 83 GLN A CA 1
ATOM 680 C C . GLN A 1 83 ? 2.459 -1.762 -11.083 1.00 89.94 83 GLN A C 1
ATOM 682 O O . GLN A 1 83 ? 1.254 -1.503 -11.099 1.00 89.94 83 GLN A O 1
ATOM 687 N N . THR A 1 84 ? 2.979 -2.465 -10.078 1.00 93.19 84 THR A N 1
ATOM 688 C CA . THR A 1 84 ? 2.198 -2.846 -8.896 1.00 93.19 84 THR A CA 1
ATOM 689 C C . THR A 1 84 ? 1.871 -1.626 -8.042 1.00 93.19 84 THR A C 1
ATOM 691 O O . THR A 1 84 ? 0.709 -1.445 -7.667 1.00 93.19 84 THR A O 1
ATOM 694 N N . TRP A 1 85 ? 2.855 -0.763 -7.793 1.00 93.88 85 TRP A N 1
ATOM 695 C CA . TRP A 1 85 ? 2.663 0.466 -7.028 1.00 93.88 85 TRP A CA 1
ATOM 696 C C . TRP A 1 85 ? 1.860 1.528 -7.789 1.00 93.88 85 TRP A C 1
ATOM 698 O O . TRP A 1 85 ? 1.013 2.171 -7.174 1.00 93.88 85 TRP A O 1
ATOM 708 N N . GLU A 1 86 ? 2.029 1.651 -9.109 1.00 94.44 86 GLU A N 1
ATOM 709 C CA . GLU A 1 86 ? 1.203 2.517 -9.971 1.00 94.44 86 GLU A CA 1
ATOM 710 C C . GLU A 1 86 ? -0.280 2.144 -9.867 1.00 94.44 86 GLU A C 1
ATOM 712 O O . GLU A 1 86 ? -1.113 2.973 -9.499 1.00 94.44 86 GLU A O 1
ATOM 717 N N . ARG A 1 87 ? -0.609 0.859 -10.059 1.00 95.38 87 ARG A N 1
ATOM 718 C CA . ARG A 1 87 ? -1.987 0.359 -9.916 1.00 95.38 87 ARG A CA 1
ATOM 719 C C . ARG A 1 87 ? -2.544 0.563 -8.510 1.00 95.38 87 ARG A C 1
ATOM 721 O O . ARG A 1 87 ? -3.748 0.753 -8.340 1.00 95.38 87 ARG A O 1
ATOM 728 N N . MET A 1 88 ? -1.702 0.478 -7.478 1.00 96.62 88 MET A N 1
ATOM 729 C CA . MET A 1 88 ? -2.128 0.772 -6.109 1.00 96.62 88 MET A CA 1
ATOM 730 C C . MET A 1 88 ? -2.428 2.264 -5.924 1.00 96.62 88 MET A C 1
ATOM 732 O O . MET A 1 88 ? -3.457 2.595 -5.341 1.00 96.62 88 MET A O 1
ATOM 736 N N . ALA A 1 89 ? -1.582 3.158 -6.440 1.00 95.81 89 ALA A N 1
ATOM 737 C CA . ALA A 1 89 ? -1.803 4.602 -6.382 1.00 95.81 89 ALA A CA 1
ATOM 738 C C . ALA A 1 89 ? -3.098 5.008 -7.105 1.00 95.81 89 ALA A C 1
ATOM 740 O O . ALA A 1 89 ? -3.913 5.742 -6.544 1.00 95.81 89 ALA A O 1
ATOM 741 N N . GLU A 1 90 ? -3.335 4.467 -8.303 1.00 96.06 90 GLU A N 1
ATOM 742 C CA . GLU A 1 90 ? -4.582 4.662 -9.052 1.00 96.06 90 GLU A CA 1
ATOM 743 C C . GLU A 1 90 ? -5.802 4.196 -8.253 1.00 96.06 90 GLU A C 1
ATOM 745 O O . GLU A 1 90 ? -6.785 4.929 -8.118 1.00 96.06 90 GLU A O 1
ATOM 750 N N . TRP A 1 91 ? -5.726 2.995 -7.669 1.00 96.69 91 TRP A N 1
ATOM 751 C CA . TRP A 1 91 ? -6.797 2.452 -6.840 1.00 96.69 91 TRP A CA 1
ATOM 752 C C . TRP A 1 91 ? -7.085 3.333 -5.616 1.00 96.69 91 TRP A C 1
ATOM 754 O O . TRP A 1 91 ? -8.252 3.600 -5.330 1.00 96.69 91 TRP A O 1
ATOM 764 N N . ILE A 1 92 ? -6.052 3.838 -4.926 1.00 95.62 92 ILE A N 1
ATOM 765 C CA . ILE A 1 92 ? -6.214 4.764 -3.792 1.00 95.62 92 ILE A CA 1
ATOM 766 C C . ILE A 1 92 ? -6.879 6.070 -4.252 1.00 95.62 92 ILE A C 1
ATOM 768 O O . ILE A 1 92 ? -7.799 6.548 -3.591 1.00 95.62 92 ILE A O 1
ATOM 772 N N . GLY A 1 93 ? -6.456 6.643 -5.382 1.00 92.25 93 GLY A N 1
ATOM 773 C CA . GLY A 1 93 ? -7.033 7.882 -5.917 1.00 92.25 93 GLY A CA 1
ATOM 774 C C . GLY A 1 93 ? -8.502 7.738 -6.337 1.00 92.25 93 GLY A C 1
ATOM 775 O O . GLY A 1 93 ? -9.307 8.661 -6.159 1.00 92.25 93 GLY A O 1
ATOM 776 N N . ALA A 1 94 ? -8.866 6.561 -6.848 1.00 91.81 94 ALA A N 1
ATOM 777 C CA . ALA A 1 94 ? -10.235 6.199 -7.202 1.00 91.81 94 ALA A CA 1
ATOM 778 C C . ALA A 1 94 ? -11.079 5.751 -5.999 1.00 91.81 94 ALA A C 1
ATOM 780 O O . ALA A 1 94 ? -12.303 5.668 -6.119 1.00 91.81 94 ALA A O 1
ATOM 781 N N . PHE A 1 95 ? -10.461 5.470 -4.848 1.00 88.88 95 PHE A N 1
ATOM 782 C CA . PHE A 1 95 ? -11.162 4.970 -3.675 1.00 88.88 95 PHE A CA 1
ATOM 783 C C . PHE A 1 95 ? -12.234 5.972 -3.220 1.00 88.88 95 PHE A C 1
ATOM 785 O O . PHE A 1 95 ? -11.991 7.167 -3.012 1.00 88.88 95 PHE A O 1
ATOM 792 N N . ARG A 1 96 ? -13.459 5.470 -3.085 1.00 80.31 96 ARG A N 1
ATOM 793 C CA . ARG A 1 96 ? -14.608 6.187 -2.535 1.00 80.31 96 ARG A CA 1
ATOM 794 C C . ARG A 1 96 ? -15.100 5.372 -1.354 1.00 80.31 96 ARG A C 1
ATOM 796 O O . ARG A 1 96 ? -15.347 4.176 -1.503 1.00 80.31 96 ARG A O 1
ATOM 803 N N . GLU A 1 97 ? -15.219 6.000 -0.187 1.00 69.81 97 GLU A N 1
ATOM 804 C CA . GLU A 1 97 ? -15.927 5.361 0.919 1.00 69.81 97 GLU A CA 1
ATOM 805 C C . GLU A 1 97 ? -17.373 5.125 0.462 1.00 69.81 97 GLU A C 1
ATOM 807 O O . GLU A 1 97 ? -18.015 6.070 -0.006 1.00 69.81 97 GLU A O 1
ATOM 812 N N . PRO A 1 98 ? -17.883 3.884 0.502 1.00 62.91 98 PRO A N 1
ATOM 813 C CA . PRO A 1 98 ? -19.269 3.646 0.144 1.00 62.91 98 PRO A CA 1
ATOM 814 C C . PRO A 1 98 ? -20.166 4.357 1.156 1.00 62.91 98 PRO A C 1
ATOM 816 O O . PRO A 1 98 ? -19.910 4.334 2.363 1.00 62.91 98 PRO A O 1
ATOM 819 N N . ASP A 1 99 ? -21.198 5.009 0.629 1.00 55.47 99 ASP A N 1
ATOM 820 C CA . ASP A 1 99 ? -22.181 5.763 1.394 1.00 55.47 99 ASP A CA 1
ATOM 821 C C . ASP A 1 99 ? -23.019 4.788 2.234 1.00 55.47 99 ASP A C 1
ATOM 823 O O . ASP A 1 99 ? -23.959 4.163 1.738 1.00 55.47 99 ASP A O 1
ATOM 827 N N . LEU A 1 100 ? -22.637 4.619 3.504 1.00 56.22 100 LEU A N 1
ATOM 828 C CA . LEU A 1 100 ? -23.270 3.683 4.443 1.00 56.22 100 LEU A CA 1
ATOM 829 C C . LEU A 1 100 ? -24.774 3.959 4.623 1.00 56.22 100 LEU A C 1
ATOM 831 O O . LEU A 1 100 ? -25.527 3.049 4.959 1.00 56.22 100 LEU A O 1
ATOM 835 N N . ASN A 1 101 ? -25.229 5.178 4.314 1.00 54.28 101 ASN A N 1
ATOM 836 C CA . ASN A 1 101 ? -26.632 5.570 4.424 1.00 54.28 101 ASN A CA 1
ATOM 837 C C . ASN A 1 101 ? -27.542 4.949 3.347 1.00 54.28 101 ASN A C 1
ATOM 839 O O . ASN A 1 101 ? -28.757 4.921 3.533 1.00 54.28 101 ASN A O 1
ATOM 843 N N . ARG A 1 102 ? -27.004 4.450 2.223 1.00 51.75 102 ARG A N 1
ATOM 844 C CA . ARG A 1 102 ? -27.819 3.801 1.173 1.00 51.75 102 ARG A CA 1
ATOM 845 C C . ARG A 1 102 ? -28.074 2.317 1.448 1.00 51.75 102 ARG A C 1
ATOM 847 O O . ARG A 1 102 ? -29.180 1.841 1.229 1.00 51.75 102 ARG A O 1
ATOM 854 N N . GLU A 1 103 ? -27.096 1.602 2.002 1.00 47.53 103 GLU A N 1
ATOM 855 C CA . GLU A 1 103 ? -27.205 0.154 2.262 1.00 47.53 103 GLU A CA 1
ATOM 856 C C . GLU A 1 103 ? -28.075 -0.200 3.484 1.00 47.53 103 GLU A C 1
ATOM 858 O O . GLU A 1 103 ? -28.488 -1.353 3.641 1.00 47.53 103 GLU A O 1
ATOM 863 N N . GLU A 1 104 ? -28.337 0.759 4.376 1.00 50.09 104 GLU A N 1
ATOM 864 C CA . GLU A 1 104 ? -29.297 0.599 5.479 1.00 50.09 104 GLU A CA 1
ATOM 865 C C . GLU A 1 104 ? -30.739 0.883 5.037 1.00 50.09 104 GLU A C 1
ATOM 867 O O . GLU A 1 104 ? -31.659 0.211 5.513 1.00 50.09 104 GLU A O 1
ATOM 872 N N . ALA A 1 105 ? -30.925 1.806 4.083 1.00 51.22 105 ALA A N 1
ATOM 873 C CA . ALA A 1 105 ? -32.221 2.124 3.485 1.00 51.22 105 ALA A CA 1
ATOM 874 C C . ALA A 1 105 ? -32.759 0.967 2.622 1.00 51.22 105 ALA A C 1
ATOM 876 O O . ALA A 1 105 ? -33.932 0.624 2.735 1.00 51.22 105 ALA A O 1
ATOM 877 N N . ASP A 1 106 ? -31.894 0.295 1.855 1.00 54.47 106 ASP A N 1
ATOM 878 C CA . ASP A 1 106 ? -32.275 -0.865 1.029 1.00 54.47 106 ASP A CA 1
ATOM 879 C C . ASP A 1 106 ? -32.489 -2.157 1.844 1.00 54.47 106 ASP A C 1
ATOM 881 O O . ASP A 1 106 ? -33.072 -3.120 1.351 1.00 54.47 106 ASP A O 1
ATOM 885 N N . ARG A 1 107 ? -32.038 -2.202 3.107 1.00 53.03 107 ARG A N 1
ATOM 886 C CA . ARG A 1 107 ? -32.265 -3.342 4.020 1.00 53.03 107 ARG A CA 1
ATOM 887 C C . ARG A 1 107 ? -33.579 -3.270 4.801 1.00 53.03 107 ARG A C 1
ATOM 889 O O . ARG A 1 107 ? -33.953 -4.264 5.418 1.00 53.03 107 ARG A O 1
ATOM 896 N N . HIS A 1 108 ? -34.255 -2.122 4.786 1.00 51.28 108 HIS A N 1
ATOM 897 C CA . HIS A 1 108 ? -35.537 -1.896 5.466 1.00 51.28 108 HIS A CA 1
ATOM 898 C C . HIS A 1 108 ? -36.683 -1.559 4.491 1.00 51.28 108 HIS A C 1
ATOM 900 O O . HIS A 1 108 ? -37.754 -1.151 4.944 1.00 51.28 108 HIS A O 1
ATOM 906 N N . GLY A 1 109 ? -36.453 -1.710 3.180 1.00 43.19 109 GLY A N 1
ATOM 907 C CA . GLY A 1 109 ? -37.442 -1.538 2.109 1.00 43.19 109 GLY A CA 1
ATOM 908 C C . GLY A 1 109 ? -38.087 -2.845 1.674 1.00 43.19 109 GLY A C 1
ATOM 909 O O . GLY A 1 109 ? -37.366 -3.865 1.610 1.00 43.19 109 GLY A O 1
#

Organism: NCBI:txid223967

Sequence (109 aa):
MAEQRFIDPLCRDTGFMIVAAFRYCIGRHSYAPSLCCDWLRGHWRLLAEQDRRTIHREIGMHLDDLHRQGDPGTIPGWDIDRQTWERMAEWIGAFREPDLNREEADRHG